Protein AF-A0AA40S780-F1 (afdb_monomer)

Solvent-accessible surface area (backbone atoms only — not comparable to full-atom values): 8237 Å² total; per-residue (Å²): 139,82,87,79,81,80,80,78,76,81,80,74,80,76,75,77,72,72,76,71,83,80,88,77,57,78,51,98,74,39,44,40,56,83,82,48,51,65,55,58,50,49,53,49,52,54,44,69,72,53,21,66,65,19,76,46,47,76,68,51,51,55,49,50,55,48,45,62,73,64,20,61,42,78,38,98,55,96,76,57,46,33,34,53,35,46,66,67,60,46,50,50,52,54,48,53,51,50,47,32,54,59,35,56,70,36,65,68,39,47,50,52,52,51,55,60,64,60,61,71,68,67,80,81,74,76,80,79,78,82,87,131

Nearest PDB structures (foldseek):
  6p1b-assembly2_B  TM=2.679E-01  e=1.068E+00  Escherichia phage 21

pLDDT: mean 72.31, std 19.88, range [34.5, 96.75]

Radius of gyration: 25.19 Å; Cα contacts (8 Å, |Δi|>4): 99; chains: 1; bounding box: 70×87×55 Å

Mean predicted aligned error: 15.31 Å

Structure (mmCIF, N/CA/C/O backbone):
data_AF-A0AA40S780-F1
#
_entry.id   AF-A0AA40S780-F1
#
loop_
_atom_site.group_PDB
_atom_site.id
_atom_site.type_symbol
_atom_site.label_atom_id
_atom_site.label_alt_id
_atom_site.label_comp_id
_atom_site.label_asym_id
_atom_site.label_entity_id
_atom_site.label_seq_id
_atom_site.pdbx_PDB_ins_code
_atom_site.Cartn_x
_atom_site.Cartn_y
_atom_site.Cartn_z
_atom_site.occupancy
_atom_site.B_iso_or_equiv
_atom_site.auth_seq_id
_atom_site.auth_comp_id
_atom_site.auth_asym_id
_atom_site.auth_atom_id
_atom_site.pdbx_PDB_model_num
ATOM 1 N N . MET A 1 1 ? -58.661 -41.025 -11.401 1.00 40.06 1 MET A N 1
ATOM 2 C CA . MET A 1 1 ? -57.659 -40.452 -12.320 1.00 40.06 1 MET A CA 1
ATOM 3 C C . MET A 1 1 ? -57.371 -39.056 -11.796 1.00 40.06 1 MET A C 1
ATOM 5 O O . MET A 1 1 ? -58.203 -38.186 -11.998 1.00 40.06 1 MET A O 1
ATOM 9 N N . SER A 1 2 ? -56.315 -38.885 -10.998 1.00 45.31 2 SER A N 1
ATOM 10 C CA . SER A 1 2 ? -56.005 -37.609 -10.336 1.00 45.31 2 SER A CA 1
ATOM 11 C C . SER A 1 2 ? -54.723 -37.044 -10.933 1.00 45.31 2 SER A C 1
ATOM 13 O O . SER A 1 2 ? -53.682 -37.694 -10.872 1.00 45.31 2 SER A O 1
ATOM 15 N N . GLU A 1 3 ? -54.831 -35.870 -11.546 1.00 46.78 3 GLU A N 1
ATOM 16 C CA . GLU A 1 3 ? -53.726 -35.125 -12.146 1.00 46.78 3 GLU A CA 1
ATOM 17 C C . GLU A 1 3 ? -52.811 -34.584 -11.038 1.00 46.78 3 GLU A C 1
ATOM 19 O O . GLU A 1 3 ? -53.230 -33.812 -10.177 1.00 46.78 3 GLU A O 1
ATOM 24 N N . GLY A 1 4 ? -51.558 -35.040 -11.028 1.00 44.72 4 GLY A N 1
ATOM 25 C CA . GLY A 1 4 ? -50.520 -34.523 -10.144 1.00 44.72 4 GLY A CA 1
ATOM 26 C C . GLY A 1 4 ? -49.996 -33.195 -10.680 1.00 44.72 4 GLY A C 1
ATOM 27 O O . GLY A 1 4 ? -49.375 -33.158 -11.739 1.00 44.72 4 GLY A O 1
ATOM 28 N N . ALA A 1 5 ? -50.246 -32.111 -9.950 1.00 48.84 5 ALA A N 1
ATOM 29 C CA . ALA A 1 5 ? -49.688 -30.796 -10.233 1.00 48.84 5 ALA A CA 1
ATOM 30 C C . ALA A 1 5 ? -48.170 -30.796 -9.981 1.00 48.84 5 ALA A C 1
ATOM 32 O O . ALA A 1 5 ? -47.713 -30.911 -8.843 1.00 48.84 5 ALA A O 1
ATOM 33 N N . THR A 1 6 ? -47.385 -30.659 -11.048 1.00 50.53 6 THR A N 1
ATOM 34 C CA . THR A 1 6 ? -45.935 -30.450 -10.974 1.00 50.53 6 THR A CA 1
ATOM 35 C C . THR A 1 6 ? -45.667 -29.021 -10.506 1.00 50.53 6 THR A C 1
ATOM 37 O O . THR A 1 6 ? -45.853 -28.066 -11.255 1.00 50.53 6 THR A O 1
ATOM 40 N N . ILE A 1 7 ? -45.249 -28.867 -9.250 1.00 56.94 7 ILE A N 1
ATOM 41 C CA . ILE A 1 7 ? -44.802 -27.587 -8.692 1.00 56.94 7 ILE A CA 1
ATOM 42 C C . ILE A 1 7 ? -43.357 -27.368 -9.150 1.00 56.94 7 ILE A C 1
ATOM 44 O O . ILE A 1 7 ? -42.432 -27.996 -8.635 1.00 56.94 7 ILE A O 1
ATOM 48 N N . THR A 1 8 ? -43.157 -26.500 -10.138 1.00 49.69 8 THR A N 1
ATOM 49 C CA . THR A 1 8 ? -41.825 -26.056 -10.559 1.00 49.69 8 THR A CA 1
ATOM 50 C C . THR A 1 8 ? -41.260 -25.129 -9.482 1.00 49.69 8 THR A C 1
ATOM 52 O O . THR A 1 8 ? -41.849 -24.090 -9.181 1.00 49.69 8 THR A O 1
ATOM 55 N N . ALA A 1 9 ? -40.148 -25.519 -8.856 1.00 57.53 9 ALA A N 1
ATOM 56 C CA . ALA A 1 9 ? -39.445 -24.681 -7.889 1.00 57.53 9 ALA A CA 1
ATOM 57 C C . ALA A 1 9 ? -38.952 -23.382 -8.563 1.00 57.53 9 ALA A C 1
ATOM 59 O O . ALA A 1 9 ? -38.529 -23.436 -9.720 1.00 57.53 9 ALA A O 1
ATOM 60 N N . PRO A 1 10 ? -38.986 -22.224 -7.878 1.00 50.09 10 PRO A N 1
ATOM 61 C CA . PRO A 1 10 ? -38.471 -20.984 -8.439 1.00 50.09 10 PRO A CA 1
ATOM 62 C C . PRO A 1 10 ? -36.949 -21.086 -8.579 1.00 50.09 10 PRO A C 1
ATOM 64 O O . PRO A 1 10 ? -36.245 -21.387 -7.613 1.00 50.09 10 PRO A O 1
ATOM 67 N N . GLU A 1 11 ? -36.447 -20.851 -9.790 1.00 54.19 11 GLU A N 1
ATOM 68 C CA . GLU A 1 11 ? -35.018 -20.751 -10.066 1.00 54.19 11 GLU A CA 1
ATOM 69 C C . GLU A 1 11 ? -34.434 -19.610 -9.223 1.00 54.19 11 GLU A C 1
ATOM 71 O O . GLU A 1 11 ? -34.750 -18.437 -9.426 1.00 54.19 11 GLU A O 1
ATOM 76 N N . CYS A 1 12 ? -33.606 -19.953 -8.232 1.00 44.97 12 CYS A N 1
ATOM 77 C CA . CYS A 1 12 ? -32.797 -18.962 -7.534 1.00 44.97 12 CYS A CA 1
ATOM 78 C C . CYS A 1 12 ? -31.943 -18.226 -8.576 1.00 44.97 12 CYS A C 1
ATOM 80 O O . CYS A 1 12 ? -31.240 -18.897 -9.340 1.00 44.97 12 CYS A O 1
ATOM 82 N N . PRO A 1 13 ? -31.951 -16.882 -8.611 1.00 49.09 13 PRO A N 1
ATOM 83 C CA . PRO A 1 13 ? -31.073 -16.150 -9.504 1.00 49.09 13 PRO A CA 1
ATOM 84 C C . PRO A 1 13 ? -29.631 -16.534 -9.176 1.00 49.09 13 PRO A C 1
ATOM 86 O O . PRO A 1 13 ? -29.189 -16.446 -8.029 1.00 49.09 13 PRO A O 1
ATOM 89 N N . VAL A 1 14 ? -28.920 -17.020 -10.192 1.00 56.94 14 VAL A N 1
ATOM 90 C CA . VAL A 1 14 ? -27.489 -17.294 -10.119 1.00 56.94 14 VAL A CA 1
ATOM 91 C C . VAL A 1 14 ? -26.822 -15.971 -9.770 1.00 56.94 14 VAL A C 1
ATOM 93 O O . VAL A 1 14 ? -26.768 -15.073 -10.605 1.00 56.94 14 VAL A O 1
ATOM 96 N N . GLU A 1 15 ? -26.362 -15.827 -8.524 1.00 49.69 15 GLU A N 1
ATOM 97 C CA . GLU A 1 15 ? -25.484 -14.726 -8.145 1.00 49.69 15 GLU A CA 1
ATOM 98 C C . GLU A 1 15 ? -24.295 -14.755 -9.102 1.00 49.69 15 GLU A C 1
ATOM 100 O O . GLU A 1 15 ? -23.435 -15.642 -9.039 1.00 49.69 15 GLU A O 1
ATOM 105 N N . GLU A 1 16 ? -24.278 -13.800 -10.026 1.00 43.56 16 GLU A N 1
ATOM 106 C CA . GLU A 1 16 ? -23.155 -13.537 -10.901 1.00 43.56 16 GLU A CA 1
ATOM 107 C C . GLU A 1 16 ? -21.986 -13.166 -9.989 1.00 43.56 16 GLU A C 1
ATOM 109 O O . GLU A 1 16 ? -21.860 -12.045 -9.493 1.00 43.56 16 GLU A O 1
ATOM 114 N N . ARG A 1 17 ? -21.169 -14.169 -9.651 1.00 48.56 17 ARG A N 1
ATOM 115 C CA . ARG A 1 17 ? -19.971 -13.970 -8.846 1.00 48.56 17 ARG A CA 1
ATOM 116 C C . ARG A 1 17 ? -19.081 -13.022 -9.627 1.00 48.56 17 ARG A C 1
ATOM 118 O O . ARG A 1 17 ? -18.408 -13.452 -10.564 1.00 48.56 17 ARG A O 1
ATOM 125 N N . LEU A 1 18 ? -19.081 -11.756 -9.208 1.00 39.66 18 LEU A N 1
ATOM 126 C CA . LEU A 1 18 ? -18.178 -10.732 -9.712 1.00 39.66 18 LEU A CA 1
ATOM 127 C C . LEU A 1 18 ? -16.776 -11.344 -9.828 1.00 39.66 18 LEU A C 1
ATOM 129 O O . LEU A 1 18 ? -16.313 -11.984 -8.869 1.00 39.66 18 LEU A O 1
ATOM 133 N N . PRO A 1 19 ? -16.113 -11.214 -10.990 1.00 41.62 19 PRO A N 1
ATOM 134 C CA . PRO A 1 19 ? -14.816 -11.824 -11.212 1.00 41.62 19 PRO A CA 1
ATOM 135 C C . PRO A 1 19 ? -13.887 -11.413 -10.073 1.00 41.62 19 PRO A C 1
ATOM 137 O O . PRO A 1 19 ? -13.708 -10.226 -9.793 1.00 41.62 19 PRO A O 1
ATOM 140 N N . ARG A 1 20 ? -13.325 -12.408 -9.368 1.00 49.41 20 ARG A N 1
ATOM 141 C CA . ARG A 1 20 ? -12.263 -12.176 -8.380 1.00 49.41 20 ARG A CA 1
ATOM 142 C C . ARG A 1 20 ? -11.246 -11.263 -9.046 1.00 49.41 20 ARG A C 1
ATOM 144 O O . ARG A 1 20 ? -10.708 -11.670 -10.072 1.00 49.41 20 ARG A O 1
ATOM 151 N N . ALA A 1 21 ? -11.028 -10.078 -8.468 1.00 41.19 21 ALA A N 1
ATOM 152 C CA . ALA A 1 21 ? -10.083 -9.076 -8.951 1.00 41.19 21 ALA A CA 1
ATOM 153 C C . ALA A 1 21 ? -8.842 -9.773 -9.525 1.00 41.19 21 ALA A C 1
ATOM 155 O O . ALA A 1 21 ? -8.103 -10.451 -8.804 1.00 41.19 21 ALA A O 1
ATOM 156 N N . VAL A 1 22 ? -8.730 -9.722 -10.850 1.00 37.84 22 VAL A N 1
ATOM 157 C CA . VAL A 1 22 ? -7.812 -10.547 -11.625 1.00 37.84 22 VAL A CA 1
ATOM 158 C C . VAL A 1 22 ? -6.421 -9.953 -11.470 1.00 37.84 22 VAL A C 1
ATOM 160 O O . VAL A 1 22 ? -6.029 -9.053 -12.198 1.00 37.84 22 VAL A O 1
ATOM 163 N N . THR A 1 23 ? -5.653 -10.453 -10.510 1.00 44.34 23 THR A N 1
ATOM 164 C CA . THR A 1 23 ? -4.208 -10.223 -10.442 1.00 44.34 23 THR A CA 1
ATOM 165 C C . THR A 1 23 ? -3.505 -11.160 -11.421 1.00 44.34 23 THR A C 1
ATOM 167 O O . THR A 1 23 ? -3.011 -12.205 -10.998 1.00 44.34 23 THR A O 1
ATOM 170 N N . ARG A 1 24 ? -3.495 -10.872 -12.736 1.00 42.69 24 ARG A N 1
ATOM 171 C CA . ARG A 1 24 ? -2.749 -11.714 -13.698 1.00 42.69 24 ARG A CA 1
ATOM 172 C C . ARG A 1 24 ? -2.170 -10.970 -14.906 1.00 42.69 24 ARG A C 1
ATOM 174 O O . ARG A 1 24 ? -2.882 -10.720 -15.867 1.00 42.69 24 ARG A O 1
ATOM 181 N N . LEU A 1 25 ? -0.843 -10.838 -14.904 1.00 34.50 25 LEU A N 1
ATOM 182 C CA . LEU A 1 25 ? 0.055 -1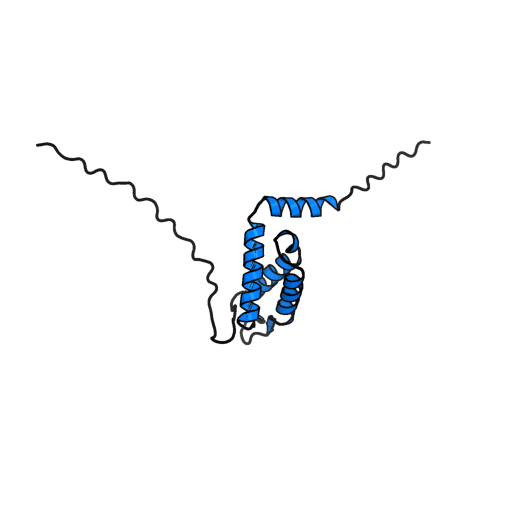1.481 -15.872 1.00 34.50 25 LEU A CA 1
ATOM 183 C C . LEU A 1 25 ? 1.375 -11.793 -15.142 1.00 34.50 25 LEU A C 1
ATOM 185 O O . LEU A 1 25 ? 1.911 -10.958 -14.421 1.00 34.50 25 LEU A O 1
ATOM 189 N N . ILE A 1 26 ? 1.823 -13.048 -15.214 1.00 40.25 26 ILE A N 1
ATOM 190 C CA . ILE A 1 26 ? 2.963 -13.575 -14.451 1.00 40.25 26 ILE A CA 1
ATOM 191 C C . ILE A 1 26 ? 4.053 -13.922 -15.462 1.00 40.25 26 ILE A C 1
ATOM 193 O O . ILE A 1 26 ? 3.891 -14.888 -16.207 1.00 40.25 26 ILE A O 1
ATOM 197 N N . ASP A 1 27 ? 5.138 -13.148 -15.479 1.00 36.88 27 ASP A N 1
ATOM 198 C CA . ASP A 1 27 ? 6.417 -13.623 -16.003 1.00 36.88 27 ASP A CA 1
ATOM 199 C C . ASP A 1 27 ? 7.096 -14.464 -14.909 1.00 36.88 27 ASP A C 1
ATOM 201 O O . ASP A 1 27 ? 6.889 -14.242 -13.712 1.00 36.88 27 ASP A O 1
ATOM 205 N N . ARG A 1 28 ? 7.843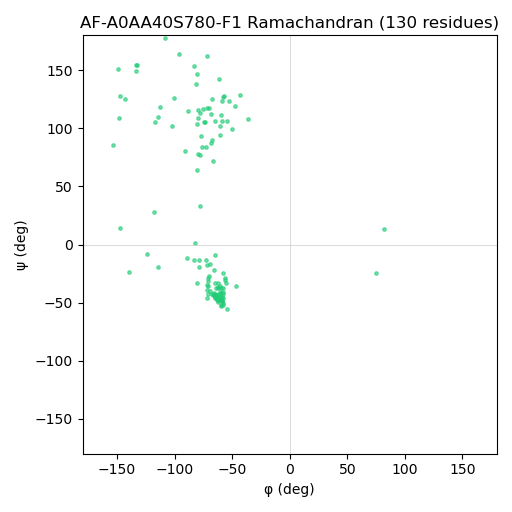 -15.493 -15.305 1.00 40.22 28 ARG A N 1
ATOM 206 C CA . ARG A 1 28 ? 8.192 -16.632 -14.438 1.00 40.22 28 ARG A CA 1
ATOM 207 C C . ARG A 1 28 ? 9.095 -16.249 -13.254 1.00 40.22 28 ARG A C 1
ATOM 209 O O . ARG A 1 28 ? 9.054 -16.927 -12.229 1.00 40.22 28 ARG A O 1
ATOM 216 N N . ASP A 1 29 ? 9.813 -15.131 -13.372 1.00 44.28 29 ASP A N 1
ATOM 217 C CA . ASP A 1 29 ? 10.778 -14.641 -12.379 1.00 44.28 29 ASP A CA 1
ATOM 218 C C . ASP A 1 29 ? 10.505 -13.208 -11.872 1.00 44.28 29 ASP A C 1
ATOM 220 O O . ASP A 1 29 ? 11.154 -12.751 -10.925 1.00 44.28 29 ASP A O 1
ATOM 224 N N .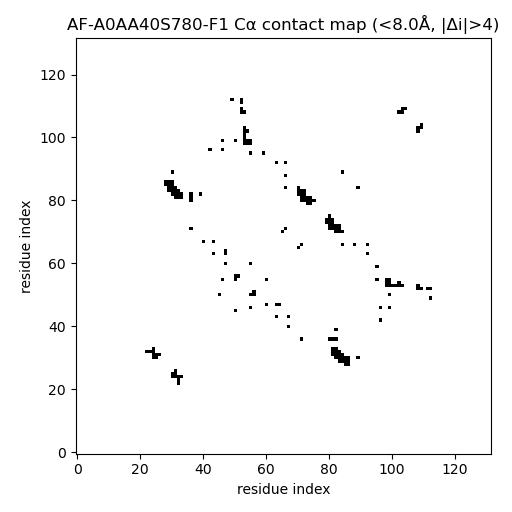 GLN A 1 30 ? 9.549 -12.485 -12.468 1.00 48.31 30 GLN A N 1
ATOM 225 C CA . GLN A 1 30 ? 9.232 -11.094 -12.127 1.00 48.31 30 GLN A CA 1
ATOM 226 C C . GLN A 1 30 ? 7.722 -10.861 -12.215 1.00 48.31 30 GLN A C 1
ATOM 228 O O . GLN A 1 30 ? 7.095 -11.095 -13.249 1.00 48.31 30 GLN A O 1
ATOM 233 N N . HIS A 1 31 ? 7.121 -10.369 -11.130 1.00 51.28 31 HIS A N 1
ATOM 234 C CA . HIS A 1 31 ? 5.736 -9.918 -11.192 1.00 51.28 31 HIS A CA 1
ATOM 235 C C . HIS A 1 31 ? 5.693 -8.575 -11.912 1.00 51.28 31 HIS A C 1
ATOM 237 O O . HIS A 1 31 ? 6.245 -7.597 -11.413 1.00 51.28 31 HIS A O 1
ATOM 243 N N . ARG A 1 32 ? 5.026 -8.554 -13.069 1.00 50.84 32 ARG A N 1
ATOM 244 C CA . ARG A 1 32 ? 4.641 -7.340 -13.785 1.00 50.84 32 ARG A CA 1
ATOM 245 C C . ARG A 1 32 ? 3.165 -7.095 -13.520 1.00 50.84 32 ARG A C 1
ATOM 247 O O . ARG A 1 32 ? 2.307 -7.760 -14.097 1.00 50.84 32 ARG A O 1
ATOM 254 N N . GLU A 1 33 ? 2.848 -6.160 -12.631 1.00 53.41 33 GLU A N 1
ATOM 255 C CA . GLU A 1 33 ? 1.483 -5.634 -12.564 1.00 53.41 33 GLU A CA 1
ATOM 256 C C . GLU A 1 33 ? 1.309 -4.644 -13.719 1.00 53.41 33 GLU A C 1
ATOM 258 O O . GLU A 1 33 ? 1.414 -3.432 -13.560 1.00 53.41 33 GLU A O 1
ATOM 263 N N . GLY A 1 34 ? 1.133 -5.191 -14.917 1.00 44.78 34 GLY A N 1
ATOM 264 C CA . GLY A 1 34 ? 1.144 -4.432 -16.159 1.00 44.78 34 GLY A CA 1
ATOM 265 C C . GLY A 1 34 ? -0.130 -3.656 -16.450 1.00 44.78 34 GLY A C 1
ATOM 266 O O . GLY A 1 34 ? -0.453 -3.595 -17.618 1.00 44.78 34 GLY A O 1
ATOM 267 N N . HIS A 1 35 ? -0.868 -3.122 -15.462 1.00 51.78 35 HIS A N 1
ATOM 268 C CA . HIS A 1 35 ? -1.985 -2.225 -15.807 1.00 51.78 35 HIS A CA 1
ATOM 269 C C . HIS A 1 35 ? -2.200 -0.985 -14.941 1.00 51.78 35 HIS A C 1
ATOM 271 O O . HIS A 1 35 ? -2.729 -0.026 -15.482 1.00 51.78 35 HIS A O 1
ATOM 277 N N . HIS A 1 36 ? -1.771 -0.890 -13.675 1.00 67.12 36 HIS A N 1
ATOM 278 C CA . HIS A 1 36 ? -1.887 0.394 -12.958 1.00 67.12 36 HIS A CA 1
ATOM 279 C C . HIS A 1 36 ? -0.833 0.548 -11.856 1.00 67.12 36 HIS A C 1
ATOM 281 O O . HIS A 1 36 ? -1.120 0.325 -10.681 1.00 67.12 36 HIS A O 1
ATOM 287 N N . VAL A 1 37 ? 0.363 1.035 -12.209 1.00 79.62 37 VAL A N 1
ATOM 288 C CA . VAL A 1 37 ? 1.354 1.551 -11.237 1.00 79.62 37 VAL A CA 1
ATOM 289 C C . VAL A 1 37 ? 0.697 2.501 -10.226 1.00 79.62 37 VAL A C 1
ATOM 291 O O . VAL A 1 37 ? 1.012 2.461 -9.040 1.00 79.62 37 VAL A O 1
ATOM 294 N N . ALA A 1 38 ? -0.282 3.295 -10.672 1.00 79.88 38 ALA A N 1
ATOM 295 C CA . ALA A 1 38 ? -1.089 4.166 -9.822 1.00 79.88 38 ALA A CA 1
ATOM 296 C C . ALA A 1 38 ? -1.835 3.421 -8.698 1.00 79.88 38 ALA A C 1
ATOM 298 O O . ALA A 1 38 ? -1.913 3.935 -7.587 1.00 79.88 38 ALA A O 1
ATOM 299 N N . ASN A 1 39 ? -2.338 2.206 -8.945 1.00 82.00 39 ASN A N 1
ATOM 300 C CA . ASN A 1 39 ? -3.007 1.405 -7.916 1.00 82.00 39 ASN A CA 1
ATOM 301 C C . ASN A 1 39 ? -2.005 0.889 -6.884 1.00 82.00 39 ASN A C 1
ATOM 303 O O . ASN A 1 39 ? -2.278 0.954 -5.689 1.00 82.00 39 ASN A O 1
ATOM 307 N N . PHE A 1 40 ? -0.837 0.419 -7.332 1.00 86.81 40 PHE A N 1
ATOM 308 C CA . PHE A 1 40 ? 0.242 0.017 -6.431 1.00 86.81 40 PHE A CA 1
ATOM 309 C C . PHE A 1 40 ? 0.689 1.182 -5.539 1.00 86.81 40 PHE A C 1
ATOM 311 O O . PHE A 1 40 ? 0.774 1.022 -4.320 1.00 86.81 40 PHE A O 1
ATOM 318 N N . ILE A 1 41 ? 0.930 2.356 -6.139 1.00 87.06 41 ILE A N 1
ATOM 319 C CA . ILE A 1 41 ? 1.297 3.576 -5.410 1.00 87.06 41 ILE A CA 1
ATOM 320 C C . ILE A 1 41 ? 0.194 3.943 -4.419 1.00 87.06 41 ILE A C 1
ATOM 322 O O . ILE A 1 41 ? 0.475 4.070 -3.232 1.00 87.06 41 ILE A O 1
ATOM 326 N N . GLY A 1 42 ? -1.055 4.041 -4.881 1.00 87.06 42 GLY A N 1
ATOM 327 C CA . GLY A 1 42 ? -2.188 4.424 -4.043 1.00 87.06 42 GLY A CA 1
ATOM 328 C C . GLY A 1 42 ? -2.391 3.476 -2.863 1.00 87.06 42 GLY A C 1
ATOM 329 O O . GLY A 1 42 ? -2.525 3.928 -1.728 1.00 87.06 42 GLY A O 1
ATOM 330 N N . ASP A 1 43 ? -2.331 2.161 -3.092 1.00 90.12 43 ASP A N 1
ATOM 331 C CA . ASP A 1 43 ? -2.412 1.164 -2.022 1.00 90.12 43 ASP A CA 1
ATOM 332 C C . ASP A 1 43 ? -1.269 1.338 -1.010 1.00 90.12 43 ASP A C 1
ATOM 334 O O . ASP A 1 43 ? -1.496 1.292 0.202 1.00 90.12 43 ASP A O 1
ATOM 338 N N . ALA A 1 44 ? -0.039 1.551 -1.481 1.00 92.31 44 ALA A N 1
ATOM 339 C CA . ALA A 1 44 ? 1.113 1.746 -0.611 1.00 92.31 44 ALA A CA 1
ATOM 340 C C . ALA A 1 44 ? 1.025 3.052 0.198 1.00 92.31 44 ALA A C 1
ATOM 342 O O . ALA A 1 44 ? 1.276 3.029 1.400 1.00 92.31 44 ALA A O 1
ATOM 343 N N . GLU A 1 45 ? 0.629 4.168 -0.412 1.00 92.75 45 GLU A N 1
ATOM 344 C CA . GLU A 1 45 ? 0.472 5.472 0.250 1.00 92.75 45 GLU A CA 1
ATOM 345 C C . GLU A 1 45 ? -0.623 5.456 1.321 1.00 92.75 45 GLU A C 1
ATOM 347 O O . GLU A 1 45 ? -0.430 5.950 2.437 1.00 92.75 45 GLU A O 1
ATOM 352 N N . VAL A 1 46 ? -1.759 4.834 1.010 1.00 90.38 46 VAL A N 1
ATOM 353 C CA . VAL A 1 46 ? -2.876 4.628 1.937 1.00 90.38 46 VAL A CA 1
ATOM 354 C C . VAL A 1 46 ? -2.416 3.760 3.112 1.00 90.38 46 VAL A C 1
ATOM 356 O O . VAL A 1 46 ? -2.540 4.156 4.275 1.00 90.38 46 VAL A O 1
ATOM 359 N N . MET A 1 47 ? -1.768 2.624 2.843 1.00 94.06 47 MET A N 1
ATOM 360 C CA . MET A 1 47 ? -1.192 1.783 3.898 1.00 94.06 47 MET A CA 1
ATOM 361 C C . MET A 1 47 ? -0.141 2.519 4.743 1.00 94.06 47 MET A C 1
ATOM 363 O O . MET A 1 47 ? -0.110 2.337 5.958 1.00 94.06 47 MET A O 1
ATOM 367 N N . LEU A 1 48 ? 0.684 3.386 4.153 1.00 95.12 48 LEU A N 1
ATOM 368 C CA . LEU A 1 48 ? 1.658 4.197 4.891 1.00 95.12 48 LEU A CA 1
ATOM 369 C C . LEU A 1 48 ? 1.007 5.295 5.749 1.00 95.12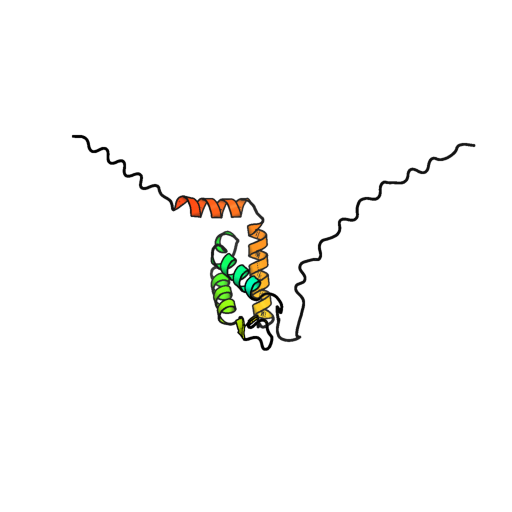 48 LEU A C 1
ATOM 371 O O . LEU A 1 48 ? 1.579 5.694 6.760 1.00 95.12 48 LEU A O 1
ATOM 375 N N . SER A 1 49 ? -0.174 5.782 5.370 1.00 90.94 49 SER A N 1
ATOM 376 C CA . SER A 1 49 ? -0.832 6.918 6.030 1.00 90.94 49 SER A CA 1
ATOM 377 C C . SER A 1 49 ? -1.573 6.544 7.312 1.00 90.94 49 SER A C 1
ATOM 379 O O . SER A 1 49 ? -1.686 7.359 8.229 1.00 90.94 49 SER A O 1
ATOM 381 N N . HIS A 1 50 ? -2.140 5.342 7.371 1.00 90.56 50 HIS A N 1
ATOM 382 C CA . HIS A 1 50 ? -2.940 4.902 8.520 1.00 90.56 50 HIS A CA 1
ATOM 383 C C . HIS A 1 50 ? -2.836 3.395 8.788 1.00 90.56 50 HIS A C 1
ATOM 385 O O . HIS A 1 50 ? -3.641 2.848 9.535 1.00 90.56 50 HIS A O 1
ATOM 391 N N . GLY A 1 51 ? -1.866 2.694 8.198 1.00 90.94 51 GLY A N 1
ATOM 392 C CA . GLY A 1 51 ? -1.717 1.243 8.339 1.00 90.94 51 GLY A CA 1
ATOM 393 C C . GLY A 1 51 ? -1.561 0.743 9.774 1.00 90.94 51 GLY A C 1
ATOM 394 O O . GLY A 1 51 ? -1.947 -0.387 10.055 1.00 90.94 51 GLY A O 1
ATOM 395 N N . GLU A 1 52 ? -1.077 1.580 10.693 1.00 92.19 52 GLU A N 1
ATOM 396 C CA . GLU A 1 52 ? -0.910 1.244 12.112 1.00 92.19 52 GLU A CA 1
ATOM 397 C C . GLU A 1 52 ? -2.257 0.915 12.775 1.00 92.19 52 GLU A C 1
ATOM 399 O O . GLU A 1 52 ? -2.356 -0.029 13.555 1.00 92.19 52 GLU A O 1
ATOM 404 N N . PHE A 1 53 ? -3.326 1.615 12.376 1.00 88.19 53 PHE A N 1
ATOM 405 C CA . PHE A 1 53 ? -4.694 1.370 12.845 1.00 88.19 53 PHE A CA 1
ATOM 406 C C . PHE A 1 53 ? -5.287 0.083 12.270 1.00 88.19 53 PHE A C 1
ATOM 408 O O . PHE A 1 53 ? -6.276 -0.437 12.782 1.00 88.19 53 PHE A O 1
ATOM 415 N N . PHE A 1 54 ? -4.687 -0.429 11.198 1.00 91.94 54 PHE A N 1
ATOM 416 C CA . PHE A 1 54 ? -5.171 -1.576 10.439 1.00 91.94 54 PHE A CA 1
ATOM 417 C C . PHE A 1 54 ? -4.179 -2.745 10.477 1.00 91.94 54 PHE A C 1
ATOM 419 O O . PHE A 1 54 ? -4.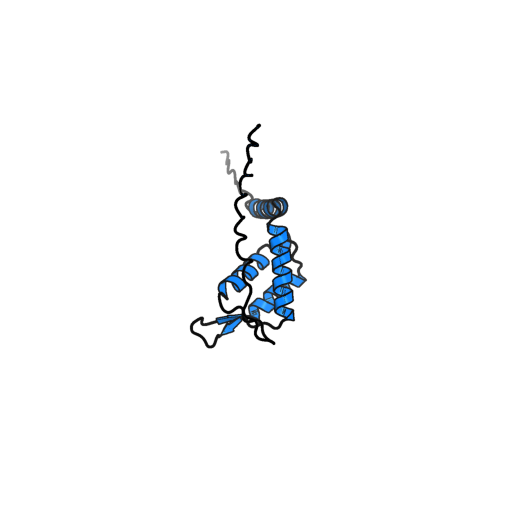140 -3.577 9.570 1.00 91.94 54 PHE A O 1
ATOM 426 N N . GLY A 1 55 ? -3.397 -2.826 11.558 1.00 90.56 55 GLY A N 1
ATOM 427 C CA . GLY A 1 55 ? -2.584 -3.993 11.891 1.00 90.56 55 GLY A CA 1
ATOM 428 C C . GLY A 1 55 ? -1.241 -4.082 11.168 1.00 90.56 55 GLY A C 1
ATOM 429 O O . GLY A 1 55 ? -0.622 -5.144 11.210 1.00 90.56 55 GLY A O 1
ATOM 430 N N . LEU A 1 56 ? -0.782 -3.009 10.516 1.00 95.56 56 LEU A N 1
ATOM 431 C CA . LEU A 1 56 ? 0.579 -2.947 9.986 1.00 95.56 56 LEU A CA 1
ATOM 432 C C . LEU A 1 56 ? 1.573 -2.572 11.085 1.00 95.56 56 LEU A C 1
ATOM 434 O O . LEU A 1 56 ? 1.329 -1.689 11.907 1.00 95.56 56 LEU A O 1
ATOM 438 N N . THR A 1 57 ? 2.714 -3.251 11.080 1.00 96.38 57 THR A N 1
ATOM 439 C CA . THR A 1 57 ? 3.802 -3.054 12.042 1.00 96.38 57 THR A CA 1
ATOM 440 C C . THR A 1 57 ? 4.872 -2.114 11.493 1.00 96.38 57 THR A C 1
ATOM 442 O O . THR A 1 57 ? 4.999 -1.941 10.283 1.00 96.38 57 THR A O 1
ATOM 445 N N . GLU A 1 58 ? 5.745 -1.577 12.350 1.00 96.44 58 GLU A N 1
ATOM 446 C CA . GLU A 1 58 ? 6.879 -0.740 11.911 1.00 96.44 58 GLU A CA 1
ATOM 447 C C . GLU A 1 58 ? 7.796 -1.454 10.897 1.00 96.44 58 GLU A C 1
ATOM 449 O O . GLU A 1 58 ? 8.378 -0.842 9.999 1.00 96.44 58 GLU A O 1
ATOM 454 N N . ARG A 1 59 ? 7.903 -2.786 10.991 1.00 96.31 59 ARG A N 1
ATOM 455 C CA . ARG A 1 59 ? 8.602 -3.591 9.985 1.00 96.31 59 ARG A CA 1
ATOM 456 C C . ARG A 1 59 ? 7.915 -3.497 8.621 1.00 96.31 59 ARG A C 1
ATOM 458 O O . ARG A 1 59 ? 8.614 -3.360 7.619 1.00 96.31 59 ARG A O 1
ATOM 465 N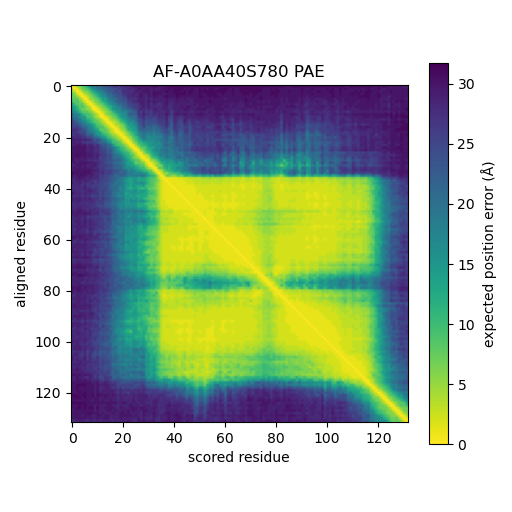 N . ASP A 1 60 ? 6.590 -3.568 8.594 1.00 95.94 60 ASP A N 1
ATOM 466 C CA . ASP A 1 60 ? 5.786 -3.474 7.374 1.00 95.94 60 ASP A CA 1
ATOM 467 C C . ASP A 1 60 ? 5.916 -2.083 6.750 1.00 95.94 60 ASP A C 1
ATOM 469 O O . ASP A 1 60 ? 6.156 -1.975 5.552 1.00 95.94 60 ASP A O 1
ATOM 473 N N . PHE A 1 61 ? 5.908 -1.018 7.559 1.00 96.50 61 PHE A N 1
ATOM 474 C CA . PHE A 1 61 ? 6.167 0.346 7.083 1.00 96.50 61 PHE A CA 1
ATOM 475 C C . PHE A 1 61 ? 7.536 0.484 6.411 1.00 96.50 61 PHE A C 1
ATOM 477 O O . PHE A 1 61 ? 7.641 1.053 5.322 1.00 96.50 61 PHE A O 1
ATOM 484 N N . ARG A 1 62 ? 8.600 -0.062 7.014 1.00 96.75 62 ARG A N 1
ATOM 485 C CA . ARG A 1 62 ? 9.933 -0.066 6.385 1.00 96.75 62 ARG A CA 1
ATOM 486 C C . ARG A 1 62 ? 9.937 -0.819 5.056 1.00 96.75 62 ARG A C 1
ATOM 488 O O . ARG A 1 62 ? 10.553 -0.351 4.100 1.00 96.75 62 ARG A O 1
ATOM 495 N N . LEU A 1 63 ? 9.246 -1.956 4.985 1.00 94.56 63 LEU A N 1
ATOM 496 C CA . LEU A 1 63 ? 9.135 -2.738 3.755 1.00 94.56 63 LEU A CA 1
ATOM 497 C C . LEU A 1 63 ? 8.323 -2.005 2.682 1.00 94.56 63 LEU A C 1
ATOM 499 O O . LEU A 1 63 ? 8.771 -1.978 1.542 1.00 94.56 63 LEU A O 1
ATOM 503 N N . LEU A 1 64 ? 7.203 -1.366 3.034 1.00 95.19 64 LEU A N 1
ATOM 504 C CA . LEU A 1 64 ? 6.386 -0.551 2.127 1.00 95.19 64 LEU A CA 1
ATOM 505 C C . LEU A 1 64 ? 7.187 0.598 1.512 1.00 95.19 64 LEU A C 1
ATOM 507 O O . LEU A 1 64 ? 7.211 0.745 0.292 1.00 95.19 64 LEU A O 1
ATOM 511 N N . ARG A 1 65 ? 7.913 1.364 2.339 1.00 95.44 65 ARG A N 1
ATOM 512 C CA . ARG A 1 65 ? 8.800 2.434 1.849 1.00 95.44 65 ARG A CA 1
ATOM 513 C C . ARG A 1 65 ? 9.872 1.884 0.912 1.00 95.44 65 ARG A C 1
ATOM 515 O O . ARG A 1 65 ? 10.149 2.475 -0.126 1.00 95.44 65 ARG A O 1
ATOM 522 N N . HIS A 1 66 ? 10.453 0.735 1.258 1.00 94.06 66 HIS A N 1
ATOM 523 C CA . HIS A 1 66 ? 11.467 0.096 0.428 1.00 94.06 66 HIS A CA 1
ATOM 524 C C . HIS A 1 66 ? 10.913 -0.355 -0.932 1.00 94.06 66 HIS A C 1
ATOM 526 O O . HIS A 1 66 ? 11.546 -0.088 -1.954 1.00 94.06 66 HIS A O 1
ATOM 532 N N . VAL A 1 67 ? 9.746 -1.009 -0.976 1.00 90.75 67 VAL A N 1
ATOM 533 C CA . VAL A 1 67 ? 9.159 -1.469 -2.248 1.00 90.75 67 VAL A CA 1
ATOM 534 C C . VAL A 1 67 ? 8.637 -0.317 -3.102 1.00 90.75 67 VAL A C 1
ATOM 536 O O . VAL A 1 67 ? 8.747 -0.401 -4.316 1.00 90.75 67 VAL A O 1
ATOM 539 N N . LEU A 1 68 ? 8.162 0.784 -2.511 1.00 90.62 68 LEU A N 1
ATOM 540 C CA . LEU A 1 68 ? 7.852 2.006 -3.265 1.00 90.62 68 LEU A CA 1
ATOM 541 C C . LEU A 1 68 ? 9.102 2.604 -3.916 1.00 90.62 68 LEU A C 1
ATOM 543 O O . LEU A 1 68 ? 9.081 2.951 -5.090 1.00 90.62 68 LEU A O 1
ATOM 547 N N . ALA A 1 69 ? 10.202 2.686 -3.165 1.00 90.50 69 ALA A N 1
ATOM 548 C CA . ALA A 1 69 ? 11.440 3.287 -3.653 1.00 90.50 69 ALA A CA 1
ATOM 549 C C . ALA A 1 69 ? 12.155 2.440 -4.719 1.00 90.50 69 ALA A C 1
ATOM 551 O O . ALA A 1 69 ? 12.889 2.980 -5.540 1.00 90.50 69 ALA A O 1
ATOM 552 N N . THR A 1 70 ? 11.995 1.114 -4.683 1.00 88.56 70 THR A N 1
ATOM 553 C CA . THR A 1 70 ? 12.779 0.186 -5.523 1.00 88.56 70 THR A CA 1
ATOM 554 C C . THR A 1 70 ? 11.958 -0.576 -6.555 1.00 88.56 70 THR A C 1
ATOM 556 O O . THR A 1 70 ? 12.524 -1.101 -7.515 1.00 88.56 70 THR A O 1
ATOM 559 N N . GLY A 1 71 ? 10.643 -0.661 -6.354 1.00 85.50 71 GLY A N 1
ATOM 560 C CA . GLY A 1 71 ? 9.742 -1.483 -7.150 1.00 85.50 71 GLY A CA 1
ATOM 561 C C . GLY A 1 71 ? 9.166 -0.780 -8.371 1.00 85.50 71 GLY A C 1
ATOM 562 O O . GLY A 1 71 ? 8.592 -1.466 -9.200 1.00 85.50 71 GLY A O 1
ATOM 563 N N . ILE A 1 72 ? 9.305 0.540 -8.518 1.00 88.19 72 ILE A N 1
ATOM 564 C CA . ILE A 1 72 ? 8.791 1.283 -9.680 1.00 88.19 72 ILE A CA 1
ATOM 565 C C . ILE A 1 72 ? 9.945 1.559 -10.638 1.00 88.19 72 ILE A C 1
ATOM 567 O O . ILE A 1 72 ? 10.970 2.116 -10.238 1.00 88.19 72 ILE A O 1
ATOM 571 N N . LYS A 1 73 ? 9.791 1.168 -11.902 1.00 85.06 73 LYS A N 1
ATOM 572 C CA . LYS A 1 73 ? 10.804 1.358 -12.943 1.00 85.06 73 LYS A CA 1
ATOM 573 C C . LYS A 1 73 ? 10.185 1.919 -14.219 1.00 85.06 73 LYS A C 1
ATOM 575 O O . LYS A 1 73 ? 8.999 1.699 -14.446 1.00 85.06 73 LYS A O 1
ATOM 580 N N . PRO A 1 74 ? 10.964 2.619 -15.060 1.00 82.19 74 PRO A N 1
ATOM 581 C CA . PRO A 1 74 ? 10.503 2.997 -16.389 1.00 82.19 74 PRO A CA 1
ATOM 582 C C . PRO A 1 74 ? 10.115 1.745 -17.178 1.00 82.19 74 PRO A C 1
ATOM 584 O O . PRO A 1 74 ? 10.912 0.809 -17.271 1.00 82.19 74 PRO A O 1
ATOM 587 N N . ALA A 1 75 ? 8.904 1.732 -17.726 1.00 78.81 75 ALA A N 1
ATOM 588 C CA . ALA A 1 75 ? 8.469 0.658 -18.604 1.00 78.81 75 ALA A CA 1
ATOM 589 C C . ALA A 1 75 ? 8.965 0.913 -20.029 1.00 78.81 75 ALA A C 1
ATOM 591 O O . ALA A 1 75 ? 9.180 2.051 -20.440 1.00 78.81 75 ALA A O 1
ATOM 592 N N . SER A 1 76 ? 9.143 -0.157 -20.802 1.00 74.38 76 SER A N 1
ATOM 593 C CA . SER A 1 76 ? 9.504 -0.057 -22.225 1.00 74.38 76 SER A CA 1
ATOM 594 C C . SER A 1 76 ? 8.294 0.197 -23.141 1.00 74.38 76 SER A C 1
ATOM 596 O O . SER A 1 76 ? 8.461 0.226 -24.357 1.00 74.38 76 SER A O 1
ATOM 598 N N . ASN A 1 77 ? 7.087 0.316 -22.575 1.00 70.44 77 ASN A N 1
ATOM 599 C CA . ASN A 1 77 ? 5.810 0.501 -23.271 1.00 70.44 77 ASN A CA 1
ATOM 600 C C . ASN A 1 77 ? 5.259 1.933 -23.076 1.00 70.44 77 ASN A C 1
ATOM 602 O O . ASN A 1 77 ? 5.821 2.737 -22.330 1.00 70.44 77 ASN A O 1
ATOM 606 N N . ASP A 1 78 ? 4.122 2.231 -23.714 1.00 69.69 78 ASP A N 1
ATOM 607 C CA . ASP A 1 78 ? 3.456 3.545 -23.662 1.00 69.69 78 ASP A CA 1
ATOM 608 C C . ASP A 1 78 ? 2.927 3.936 -22.263 1.00 69.69 78 ASP A C 1
ATOM 610 O O . ASP A 1 78 ? 2.509 5.073 -22.055 1.00 69.69 78 ASP A O 1
ATOM 614 N N . GLU A 1 79 ? 2.945 3.024 -21.282 1.00 66.00 79 GLU A N 1
ATOM 615 C CA . GLU A 1 79 ? 2.470 3.281 -19.913 1.00 66.00 79 GLU A CA 1
ATOM 616 C C . GLU A 1 79 ? 3.488 4.070 -19.068 1.00 66.00 79 GLU A C 1
ATOM 618 O O . GLU A 1 79 ? 3.153 4.578 -17.997 1.00 66.00 79 GLU A O 1
ATOM 623 N N . GLY A 1 80 ? 4.737 4.198 -19.533 1.00 75.81 80 GLY A N 1
ATOM 624 C CA . GLY A 1 80 ? 5.774 5.050 -18.939 1.00 75.81 80 GLY A CA 1
ATOM 625 C C . GLY A 1 80 ? 6.413 4.522 -17.647 1.00 75.81 80 GLY A C 1
ATOM 626 O O . GLY A 1 80 ? 7.569 4.842 -17.366 1.00 75.81 80 GLY A O 1
ATOM 627 N N . ALA A 1 81 ? 5.728 3.673 -16.879 1.00 80.75 81 ALA A N 1
ATOM 628 C CA . ALA A 1 81 ? 6.269 3.015 -15.692 1.00 80.75 81 ALA A CA 1
ATOM 629 C C . ALA A 1 81 ? 5.640 1.635 -15.466 1.00 80.75 81 ALA A C 1
ATOM 631 O O . ALA A 1 81 ? 4.477 1.409 -15.785 1.00 80.75 81 ALA A O 1
ATOM 632 N N . GLU A 1 82 ? 6.399 0.729 -14.857 1.00 83.19 82 GLU A N 1
ATOM 633 C CA . GLU A 1 82 ? 5.942 -0.588 -14.423 1.00 83.19 82 GLU A CA 1
ATOM 634 C C . GLU A 1 82 ? 6.382 -0.870 -12.986 1.00 83.19 82 GLU A C 1
ATOM 636 O O . GLU A 1 82 ? 7.384 -0.346 -12.486 1.00 83.19 82 GLU A O 1
ATOM 641 N N . VAL A 1 83 ? 5.620 -1.731 -12.314 1.00 85.06 83 VAL A N 1
ATOM 642 C CA . VAL A 1 83 ? 6.022 -2.290 -11.028 1.00 85.06 83 VAL A CA 1
ATOM 643 C C . VAL A 1 83 ? 6.839 -3.550 -11.289 1.00 85.06 83 VAL A C 1
ATOM 645 O O . VAL A 1 83 ? 6.304 -4.541 -11.784 1.00 85.06 83 VAL A O 1
ATOM 648 N N . LEU A 1 84 ? 8.121 -3.520 -10.930 1.00 84.00 84 LEU A N 1
ATOM 649 C CA . LEU A 1 84 ? 9.051 -4.631 -11.059 1.00 84.00 84 LEU A CA 1
ATOM 650 C C . LEU A 1 84 ? 9.551 -5.089 -9.690 1.00 84.00 84 LEU A C 1
ATOM 652 O O . LEU A 1 84 ? 10.412 -4.464 -9.068 1.00 84.00 84 LEU A O 1
ATOM 656 N N . MET A 1 85 ? 9.043 -6.231 -9.238 1.00 84.50 85 MET A N 1
ATOM 657 C CA . MET A 1 85 ? 9.418 -6.835 -7.962 1.00 84.50 85 MET A CA 1
ATOM 658 C C . MET A 1 85 ? 9.688 -8.328 -8.114 1.00 84.50 85 MET A C 1
ATOM 660 O O . MET A 1 85 ? 9.060 -9.017 -8.921 1.00 84.50 85 MET A O 1
ATOM 664 N N . ASN A 1 86 ? 10.595 -8.851 -7.287 1.00 84.56 86 ASN A N 1
ATOM 665 C CA . ASN A 1 86 ? 10.739 -10.298 -7.160 1.00 84.56 86 ASN A CA 1
ATOM 666 C C . ASN A 1 86 ? 9.542 -10.901 -6.397 1.00 84.56 86 ASN A C 1
ATOM 668 O O . ASN A 1 86 ? 8.831 -10.212 -5.659 1.00 84.56 86 ASN A O 1
ATOM 672 N N . ASN A 1 87 ? 9.356 -12.216 -6.520 1.00 82.62 87 ASN A N 1
ATOM 673 C CA . ASN A 1 87 ? 8.233 -12.939 -5.907 1.00 82.62 87 ASN A CA 1
ATOM 674 C C . ASN A 1 87 ? 8.127 -12.733 -4.388 1.00 82.62 87 ASN A C 1
ATOM 676 O O . ASN A 1 87 ? 7.028 -12.677 -3.837 1.00 82.62 87 ASN A O 1
ATOM 680 N N . ARG A 1 88 ? 9.261 -12.576 -3.695 1.00 87.38 88 ARG A N 1
ATOM 681 C CA . ARG A 1 88 ? 9.282 -12.354 -2.244 1.00 87.38 88 ARG A CA 1
ATOM 682 C C . ARG A 1 88 ? 8.785 -10.956 -1.879 1.00 87.38 88 ARG A C 1
ATOM 684 O O . ARG A 1 88 ? 7.987 -10.823 -0.957 1.00 87.38 88 ARG A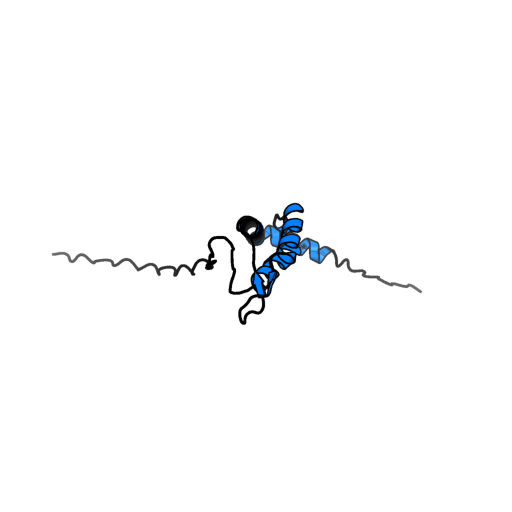 O 1
ATOM 691 N N . GLN A 1 89 ? 9.254 -9.923 -2.574 1.00 88.31 89 GLN A N 1
ATOM 692 C CA . GLN A 1 89 ? 8.814 -8.539 -2.381 1.00 88.31 89 GLN A CA 1
ATOM 693 C C . GLN A 1 89 ? 7.322 -8.404 -2.677 1.00 88.31 89 GLN A C 1
ATOM 695 O O . GLN A 1 89 ? 6.585 -7.861 -1.855 1.00 88.31 89 GLN A O 1
ATOM 700 N N . TRP A 1 90 ? 6.872 -8.988 -3.788 1.00 86.81 90 TRP A N 1
ATOM 701 C CA . TRP A 1 90 ? 5.462 -9.004 -4.154 1.00 86.81 90 TRP A CA 1
ATOM 702 C C . TRP A 1 90 ? 4.603 -9.741 -3.122 1.00 86.81 90 TRP A C 1
ATOM 704 O O . TRP A 1 90 ? 3.599 -9.209 -2.651 1.00 86.81 90 TRP A O 1
ATOM 714 N N . GLY A 1 91 ? 5.028 -10.934 -2.696 1.00 86.50 91 GLY A N 1
ATOM 715 C CA . GLY A 1 91 ? 4.336 -11.703 -1.662 1.00 86.50 91 GLY A CA 1
ATOM 716 C C . GLY A 1 91 ? 4.213 -10.938 -0.343 1.00 86.50 91 GLY A C 1
ATOM 717 O O . GLY A 1 91 ? 3.144 -10.939 0.268 1.00 86.50 91 GLY A O 1
ATOM 718 N N . ASN A 1 92 ? 5.269 -10.225 0.064 1.00 90.94 92 ASN A N 1
ATOM 719 C CA . ASN A 1 92 ? 5.226 -9.358 1.241 1.00 90.94 92 ASN A CA 1
ATOM 720 C C . ASN A 1 92 ? 4.225 -8.210 1.054 1.00 90.94 92 ASN A C 1
ATOM 722 O O . ASN A 1 92 ? 3.401 -7.987 1.937 1.00 90.94 92 ASN A O 1
ATOM 726 N N . PHE A 1 93 ? 4.260 -7.509 -0.086 1.00 91.75 93 PHE A N 1
ATOM 727 C CA . PHE A 1 93 ? 3.330 -6.416 -0.387 1.00 91.75 93 PHE A CA 1
ATOM 728 C C . PHE A 1 93 ? 1.870 -6.878 -0.348 1.00 91.75 93 PHE A C 1
ATOM 730 O O . PHE A 1 93 ? 1.053 -6.305 0.371 1.00 91.75 93 PHE A O 1
ATOM 737 N N . VAL A 1 94 ? 1.551 -7.972 -1.042 1.00 89.44 94 VAL A N 1
ATOM 738 C CA . VAL A 1 94 ? 0.204 -8.557 -1.052 1.00 89.44 94 VAL A CA 1
ATOM 739 C C . VAL A 1 94 ? -0.214 -9.021 0.345 1.00 89.44 94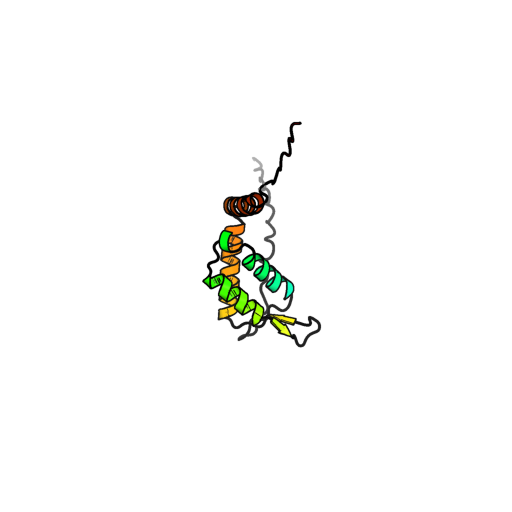 VAL A C 1
ATOM 741 O O . VAL A 1 94 ? -1.378 -8.862 0.720 1.00 89.44 94 VAL A O 1
ATOM 744 N N . GLY A 1 95 ? 0.717 -9.568 1.132 1.00 91.31 95 GLY A N 1
ATOM 745 C CA . GLY A 1 95 ? 0.487 -9.940 2.527 1.00 91.31 95 GLY A CA 1
ATOM 746 C C . GLY A 1 95 ? 0.081 -8.741 3.384 1.00 91.31 95 GLY A C 1
ATOM 747 O O . GLY A 1 95 ? -0.975 -8.778 4.016 1.00 91.31 95 GLY A O 1
ATOM 748 N N . MET A 1 96 ? 0.865 -7.659 3.336 1.00 94.25 96 MET A N 1
ATOM 749 C CA . MET A 1 96 ? 0.569 -6.402 4.036 1.00 94.25 96 MET A CA 1
ATOM 750 C C . MET A 1 96 ? -0.783 -5.833 3.593 1.00 94.25 96 MET A C 1
ATOM 752 O O . MET A 1 96 ? -1.644 -5.565 4.430 1.00 94.25 96 MET A O 1
ATOM 756 N N . ARG A 1 97 ? -1.031 -5.763 2.280 1.00 91.75 97 ARG A N 1
ATOM 757 C CA . ARG A 1 97 ? -2.298 -5.289 1.708 1.00 91.75 97 ARG A CA 1
ATOM 758 C C . ARG A 1 97 ? -3.496 -6.104 2.181 1.00 91.75 97 ARG A C 1
ATOM 760 O O . ARG A 1 97 ? -4.538 -5.547 2.513 1.00 91.75 97 ARG A O 1
ATOM 767 N N . ARG A 1 98 ? -3.374 -7.431 2.238 1.00 89.88 98 ARG A N 1
ATOM 768 C CA . ARG A 1 98 ? -4.453 -8.303 2.718 1.00 89.88 98 ARG A CA 1
ATOM 769 C C . ARG A 1 98 ? -4.733 -8.078 4.205 1.00 89.88 98 ARG A C 1
ATOM 771 O O . ARG A 1 98 ? -5.905 -8.023 4.574 1.00 89.88 98 ARG A O 1
ATOM 778 N N . THR A 1 99 ? -3.695 -7.954 5.033 1.00 91.56 99 THR A N 1
ATOM 779 C CA . THR A 1 99 ? -3.832 -7.624 6.462 1.00 91.56 99 THR A CA 1
ATOM 780 C C . THR A 1 99 ? -4.562 -6.297 6.631 1.00 91.56 99 THR A C 1
ATOM 782 O O . THR A 1 99 ? -5.603 -6.253 7.288 1.00 91.56 99 THR A O 1
ATOM 785 N N . TYR A 1 100 ? -4.081 -5.267 5.934 1.00 92.00 100 TYR A N 1
ATOM 786 C CA . TYR A 1 100 ? -4.666 -3.936 5.917 1.00 92.00 100 TYR A CA 1
ATOM 787 C C . TYR A 1 100 ? -6.152 -3.964 5.527 1.00 92.00 100 TYR A C 1
ATOM 789 O O . TYR A 1 100 ? -7.006 -3.530 6.296 1.00 92.00 100 TYR A O 1
ATOM 797 N N . LEU A 1 101 ? -6.497 -4.544 4.371 1.00 87.06 101 LEU A N 1
ATOM 798 C CA . LEU A 1 101 ? -7.877 -4.570 3.870 1.00 87.06 101 LEU A CA 1
ATOM 799 C C . LEU A 1 101 ? -8.816 -5.374 4.772 1.00 87.06 101 LEU A C 1
ATOM 801 O O . LEU A 1 101 ? -9.996 -5.042 4.885 1.00 87.06 101 LEU A O 1
ATOM 805 N N . ARG A 1 102 ? -8.318 -6.439 5.410 1.00 89.06 102 ARG A N 1
ATOM 806 C CA . ARG A 1 102 ? -9.112 -7.215 6.366 1.00 89.06 102 ARG A CA 1
ATOM 807 C C . ARG A 1 102 ? -9.466 -6.372 7.587 1.00 89.06 102 ARG A C 1
ATOM 809 O O . ARG A 1 102 ? -10.622 -6.387 7.991 1.00 89.06 102 ARG A O 1
ATOM 816 N N . ALA A 1 103 ? -8.498 -5.651 8.147 1.00 88.56 103 ALA A N 1
ATOM 817 C CA . ALA A 1 103 ? -8.724 -4.792 9.303 1.00 88.56 103 ALA A CA 1
ATOM 818 C C . ALA A 1 103 ? -9.546 -3.541 8.951 1.00 88.56 103 ALA A C 1
ATOM 820 O O . ALA A 1 103 ? -10.384 -3.135 9.749 1.00 88.56 103 ALA A O 1
ATOM 821 N N . TYR A 1 104 ? -9.360 -2.973 7.755 1.00 85.19 104 TYR A N 1
ATOM 822 C CA . TYR A 1 104 ? -10.104 -1.809 7.260 1.00 85.19 104 TYR A CA 1
ATOM 823 C C . TYR A 1 104 ? -11.607 -2.070 7.113 1.00 85.19 104 TYR A C 1
ATOM 825 O O . TYR A 1 104 ? -12.424 -1.180 7.325 1.00 85.19 104 TYR A O 1
ATOM 833 N N . ARG A 1 105 ? -11.984 -3.309 6.774 1.00 84.62 105 ARG A N 1
ATOM 834 C CA . ARG A 1 105 ? -13.389 -3.729 6.677 1.00 84.62 105 ARG A CA 1
ATOM 835 C C . ARG A 1 105 ? -14.102 -3.807 8.024 1.00 84.62 105 ARG A C 1
ATOM 837 O O . ARG A 1 105 ? -15.326 -3.876 8.025 1.00 84.62 105 ARG A O 1
ATOM 844 N N . ASP A 1 106 ? -13.373 -3.832 9.139 1.00 87.06 106 ASP A N 1
ATOM 845 C CA . ASP A 1 106 ? -13.971 -3.797 10.471 1.00 87.06 106 ASP A CA 1
ATOM 846 C C . ASP A 1 106 ? -14.355 -2.348 10.825 1.00 87.06 106 ASP A C 1
ATOM 848 O O . ASP A 1 106 ? -13.467 -1.496 10.981 1.00 87.06 106 ASP A O 1
ATOM 852 N N . PRO A 1 107 ? -15.658 -2.046 10.994 1.00 86.00 107 PRO A N 1
ATOM 853 C CA . PRO A 1 107 ? -16.115 -0.706 11.345 1.00 86.00 107 PRO A CA 1
ATOM 854 C C . PRO A 1 107 ? -15.475 -0.169 12.630 1.00 86.00 107 PRO A C 1
ATOM 856 O O . PRO A 1 107 ? -15.283 1.038 12.758 1.00 86.00 107 PRO A O 1
ATOM 859 N N . SER A 1 108 ? -15.104 -1.040 13.571 1.00 86.69 108 SER A N 1
ATOM 860 C CA . SER A 1 108 ? -14.499 -0.650 14.848 1.00 86.69 108 SER A CA 1
ATOM 861 C C . SER A 1 108 ? -13.127 -0.003 14.649 1.00 86.69 108 SER A C 1
ATOM 863 O O . SER A 1 108 ? -12.842 1.038 15.246 1.00 86.69 108 SER A O 1
ATOM 865 N N . ASN A 1 109 ? -12.305 -0.570 13.760 1.00 83.44 109 ASN A N 1
ATOM 866 C CA . ASN A 1 109 ? -10.979 -0.039 13.432 1.00 83.44 109 ASN A CA 1
ATOM 867 C C . ASN A 1 109 ? -11.088 1.285 12.669 1.00 83.44 109 ASN A C 1
ATOM 869 O O . ASN A 1 109 ? -10.362 2.237 12.961 1.00 83.44 109 ASN A O 1
ATOM 873 N N . LEU A 1 110 ? -12.053 1.381 11.746 1.00 82.50 110 LEU A N 1
ATOM 874 C CA . LEU A 1 110 ? -12.336 2.626 11.034 1.00 82.50 110 LEU A CA 1
ATOM 875 C C . LEU A 1 110 ? -12.765 3.737 12.003 1.00 82.50 110 LEU A C 1
ATOM 877 O O . LEU A 1 110 ? -12.248 4.853 11.945 1.00 82.50 110 LEU A O 1
ATOM 881 N N . MET A 1 111 ? -13.669 3.430 12.936 1.00 85.19 111 MET A N 1
ATOM 882 C CA . MET A 1 111 ? -14.108 4.384 13.957 1.00 85.19 111 MET A CA 1
ATOM 883 C C . MET A 1 111 ? -12.970 4.795 14.894 1.00 85.19 111 MET A C 1
ATOM 885 O O . MET A 1 111 ? -12.901 5.963 15.282 1.00 85.19 111 MET A O 1
ATOM 889 N N . ALA A 1 112 ? -12.070 3.876 15.255 1.00 81.62 112 ALA A N 1
ATOM 890 C CA . ALA A 1 112 ? -10.889 4.196 16.053 1.00 81.62 112 ALA A CA 1
ATOM 891 C C . ALA A 1 112 ? -9.969 5.196 15.330 1.00 81.62 112 ALA A C 1
ATOM 893 O O . ALA A 1 112 ? -9.610 6.216 15.918 1.00 81.62 112 ALA A O 1
ATOM 894 N N . MET A 1 113 ? -9.671 4.960 14.047 1.00 85.44 113 MET A N 1
ATOM 895 C CA . MET A 1 113 ? -8.864 5.862 13.216 1.00 85.44 113 MET A CA 1
ATOM 896 C C . MET A 1 113 ? -9.507 7.253 13.060 1.00 85.44 113 MET A C 1
ATOM 898 O O . MET A 1 113 ? -8.824 8.273 13.145 1.00 85.44 113 MET A O 1
ATOM 902 N N . LEU A 1 114 ? -10.824 7.333 12.838 1.00 84.44 114 LEU A N 1
ATOM 903 C CA . LEU A 1 114 ? -11.504 8.629 12.718 1.00 84.44 114 LEU A CA 1
ATOM 904 C C . LEU A 1 114 ? -11.448 9.405 14.043 1.00 84.44 114 LEU A C 1
ATOM 906 O O . LEU A 1 114 ? -11.100 10.585 14.057 1.00 84.44 114 LEU A O 1
ATOM 910 N N . LYS A 1 115 ? -11.715 8.745 15.178 1.00 82.75 115 LYS A N 1
ATOM 911 C CA . LYS A 1 115 ? -11.692 9.386 16.506 1.00 82.75 115 LYS A CA 1
ATOM 912 C C . LYS A 1 115 ? -10.324 9.962 16.872 1.00 82.75 115 LYS A C 1
ATOM 914 O O . LYS A 1 115 ? -10.275 11.000 17.529 1.00 82.75 115 LYS A O 1
ATOM 919 N N . THR A 1 116 ? -9.226 9.319 16.477 1.00 79.25 116 THR A N 1
ATOM 920 C CA . THR A 1 116 ? -7.877 9.840 16.744 1.00 79.25 116 THR A CA 1
ATOM 921 C C . THR A 1 116 ? -7.557 11.059 15.886 1.00 79.25 116 THR A C 1
ATOM 923 O O . THR A 1 116 ? -7.014 12.026 16.414 1.00 79.25 116 THR A O 1
ATOM 926 N N . ARG A 1 117 ? -7.960 11.081 14.608 1.00 64.62 117 ARG A N 1
ATOM 927 C CA . ARG A 1 117 ? -7.717 12.233 13.720 1.00 64.62 117 ARG A CA 1
ATOM 928 C C . ARG A 1 117 ? -8.572 13.460 14.047 1.00 64.62 117 ARG A C 1
ATOM 930 O O . ARG A 1 117 ? -8.072 14.575 13.950 1.00 64.62 117 ARG A O 1
ATOM 937 N N . PHE A 1 118 ? -9.815 13.285 14.501 1.00 59.53 118 PHE A N 1
ATOM 938 C CA . PHE A 1 118 ? -10.671 14.418 14.888 1.00 59.53 118 PHE A CA 1
ATOM 939 C C . PHE A 1 118 ? -10.355 14.996 16.275 1.00 59.53 118 PHE A C 1
ATOM 941 O O . PHE A 1 118 ? -10.687 16.147 16.540 1.00 59.53 118 PHE A O 1
ATOM 948 N N . ARG A 1 119 ? -9.674 14.248 17.155 1.00 55.06 119 ARG A N 1
ATOM 949 C CA . ARG A 1 119 ? -9.260 14.756 18.477 1.00 55.06 119 ARG A CA 1
ATOM 950 C C . ARG A 1 119 ? -8.109 15.768 18.435 1.00 55.06 119 ARG A C 1
ATOM 952 O O . ARG A 1 119 ? -7.886 16.438 19.435 1.00 55.06 119 ARG A O 1
ATOM 959 N N . VAL A 1 120 ? -7.398 15.906 17.312 1.00 51.81 120 VAL A N 1
ATOM 960 C CA . VAL A 1 120 ? -6.268 16.851 17.183 1.00 51.81 120 VAL A CA 1
ATOM 961 C C . VAL A 1 120 ? -6.729 18.276 16.842 1.00 51.81 120 VAL A C 1
ATOM 963 O O . VAL A 1 120 ? -5.982 19.227 17.051 1.00 51.81 120 VAL A O 1
ATOM 966 N N . ALA A 1 121 ? -7.985 18.473 16.430 1.00 51.25 121 ALA A N 1
ATOM 967 C CA . ALA A 1 121 ? -8.589 19.803 16.377 1.00 51.25 121 ALA A CA 1
ATOM 968 C C . ALA A 1 121 ? -9.076 20.208 17.779 1.00 51.25 121 ALA A C 1
ATOM 970 O O . ALA A 1 121 ? -10.274 20.350 18.018 1.00 51.25 121 ALA A O 1
ATOM 971 N N . SER A 1 122 ? -8.149 20.351 18.733 1.00 46.47 122 SER A N 1
ATOM 972 C CA . SER A 1 122 ? -8.469 20.999 20.002 1.00 46.47 122 SER A CA 1
ATOM 973 C C . SER A 1 122 ? -8.797 22.449 19.680 1.00 46.47 122 SER A C 1
ATOM 975 O O . SER A 1 122 ? -7.925 23.237 19.322 1.00 46.47 122 SER A O 1
ATOM 977 N N . SER A 1 123 ? -10.082 22.764 19.744 1.00 51.28 123 SER A N 1
ATOM 978 C CA . SER A 1 123 ? -10.629 24.104 19.667 1.00 51.28 123 SER A CA 1
ATOM 979 C C . SER A 1 123 ? -9.898 25.011 20.653 1.00 51.28 123 SER A C 1
ATOM 981 O O . SER A 1 123 ? -10.217 25.034 21.841 1.00 51.28 123 SER A O 1
ATOM 983 N N . SER A 1 124 ? -8.936 25.784 20.151 1.00 50.06 124 SER A N 1
ATOM 984 C CA . SER A 1 124 ? -8.501 27.031 20.772 1.00 50.06 124 SER A CA 1
ATOM 985 C C . SER A 1 124 ? -9.664 28.022 20.686 1.00 50.06 124 SER A C 1
ATOM 987 O O . SER A 1 124 ? -9.667 28.940 19.874 1.00 50.06 124 SER A O 1
ATOM 989 N N . GLN A 1 125 ? -10.707 27.792 21.485 1.00 53.66 125 GLN A N 1
ATOM 990 C CA . GLN A 1 125 ? -11.659 28.827 21.857 1.00 53.66 125 GLN A CA 1
ATOM 991 C C . GLN A 1 125 ? -10.967 29.682 22.914 1.00 53.66 125 GLN A C 1
ATOM 993 O O . GLN A 1 125 ? -11.101 29.469 24.117 1.00 53.66 125 GLN A O 1
ATOM 998 N N . THR A 1 126 ? -10.169 30.641 22.454 1.00 51.47 126 THR A N 1
ATOM 999 C CA . THR A 1 126 ? -9.773 31.787 23.264 1.00 51.47 126 THR A CA 1
ATOM 1000 C C . THR A 1 126 ? -11.038 32.612 23.487 1.00 51.47 126 THR A C 1
ATOM 1002 O O . THR A 1 126 ? -11.403 33.461 22.678 1.00 51.47 126 THR A O 1
ATOM 1005 N N . HIS A 1 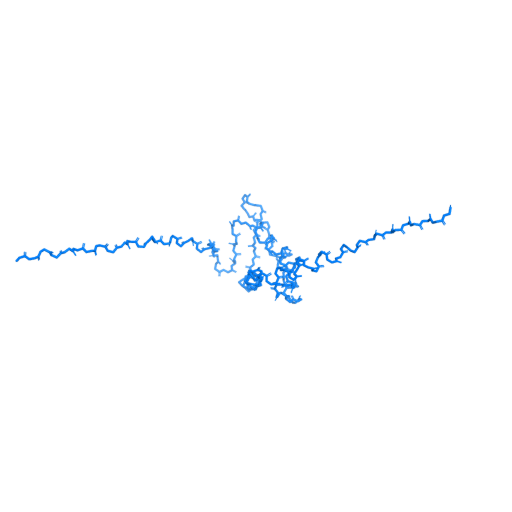127 ? -11.769 32.316 24.561 1.00 54.22 127 HIS A N 1
ATOM 1006 C CA . HIS A 1 127 ? -12.736 33.257 25.106 1.00 54.22 127 HIS A CA 1
ATOM 1007 C C . HIS A 1 127 ? -11.947 34.428 25.700 1.00 54.22 127 HIS A C 1
ATOM 1009 O O . HIS A 1 127 ? -11.598 34.424 26.876 1.00 54.22 127 HIS A O 1
ATOM 1015 N N . SER A 1 128 ? -11.636 35.425 24.872 1.00 51.03 128 SER A N 1
ATOM 1016 C CA . SER A 1 128 ? -11.309 36.765 25.354 1.00 51.03 128 SER A CA 1
ATOM 1017 C C . SER A 1 128 ? -12.605 37.413 25.829 1.00 51.03 128 SER A C 1
ATOM 1019 O O . SER A 1 128 ? -13.279 38.117 25.083 1.00 51.03 128 SER A O 1
ATOM 1021 N N . SER A 1 129 ? -12.994 37.124 27.065 1.00 57.31 129 SER A N 1
ATOM 1022 C CA . SER A 1 129 ? -13.844 38.025 27.836 1.00 57.31 129 SER A CA 1
ATOM 1023 C C . SER A 1 129 ? -12.920 38.947 28.620 1.00 57.31 129 SER A C 1
ATOM 1025 O O . SER A 1 129 ? -12.647 38.698 29.793 1.00 57.31 129 SER A O 1
ATOM 1027 N N . ASP A 1 130 ? -12.407 39.977 27.944 1.00 49.03 130 ASP A N 1
ATOM 1028 C CA . ASP A 1 130 ? -11.825 41.123 28.633 1.00 49.03 130 ASP A CA 1
ATOM 1029 C C . ASP A 1 130 ? -12.974 41.948 29.214 1.00 49.03 130 ASP A C 1
ATOM 1031 O O . ASP A 1 130 ? -13.742 42.607 28.514 1.00 49.03 130 ASP A O 1
ATOM 1035 N N . THR A 1 131 ? -13.113 41.838 30.529 1.00 56.94 131 THR A N 1
ATOM 1036 C CA . THR A 1 131 ? -13.805 42.792 31.385 1.00 56.94 131 THR A CA 1
ATOM 1037 C C . THR A 1 131 ? -12.879 43.976 31.647 1.00 56.94 131 THR A C 1
ATOM 1039 O O . THR A 1 131 ? -11.897 43.814 32.376 1.00 56.94 131 THR A O 1
ATOM 1042 N N . ASN A 1 132 ? -13.188 45.134 31.060 1.00 45.50 132 ASN A N 1
ATOM 1043 C CA . ASN A 1 132 ? -13.297 46.444 31.730 1.00 45.50 132 ASN A CA 1
ATOM 1044 C C . ASN A 1 132 ? -13.522 47.566 30.715 1.00 45.50 132 ASN A C 1
ATOM 1046 O O . ASN A 1 132 ? -12.663 47.744 29.826 1.00 45.50 132 ASN A O 1
#

Organism: NCBI:txid47958

Foldseek 3Di:
DDDDDDDDDDPDPDPPPDPDPDLDDDDPWKRWSPPPPPVLVVLLVVCLVQVVLQPDDPVLNVLSVVQVVPQWDQDPDPVRIIGTDGPVSVVSSVVSSVSRVVSVPDVVSVVVSVVVVVVVPPPPPPPPPDDD

Secondary structure (DSSP, 8-state):
-------PPP---------------B-SSSEE--S-HHHHHHHHHHHHHHGGGGT--HHHHHHHHHHHHHHEE--SSTTS-EEEE-HHHHHHHHHHHHHHHHHHTSHHHHHHHHHHHHTT------------

Sequence (132 aa):
MSEGATITAPECPVEERLPRAVTRLIDRDQHREGHHVANFIGDAEVMLSHGEFFGLTERDFRLLRHVLATGIKPASNDEGAEVLMNNRQWGNFVGMRRTYLRAYRDPSNLMAMLKTRFRVASSSQTHSSDTN